Protein AF-A0A920ESG1-F1 (afdb_monomer)

Radius of gyration: 13.25 Å; Cα contacts (8 Å, |Δi|>4): 65; chains: 1; bounding box: 30×37×25 Å

Structure (mmCIF, N/CA/C/O backbone):
data_AF-A0A920ESG1-F1
#
_entry.id   AF-A0A920ESG1-F1
#
loop_
_atom_site.group_PDB
_atom_site.id
_atom_site.type_symbol
_atom_site.label_atom_id
_atom_site.label_alt_id
_atom_site.label_comp_id
_atom_site.label_asym_id
_atom_site.label_entity_id
_atom_site.label_seq_id
_atom_site.pdbx_PDB_ins_code
_atom_site.Cartn_x
_atom_site.Cartn_y
_atom_site.Cartn_z
_atom_site.occupancy
_atom_site.B_iso_or_equiv
_atom_site.auth_seq_id
_atom_site.auth_comp_id
_atom_site.auth_asym_id
_atom_site.auth_atom_id
_atom_site.pdbx_PDB_model_num
ATOM 1 N N . MET A 1 1 ? -18.878 10.938 4.740 1.00 38.44 1 MET A N 1
ATOM 2 C CA . MET A 1 1 ? -18.496 10.752 3.328 1.00 38.44 1 MET A CA 1
ATOM 3 C C . MET A 1 1 ? -17.698 9.459 3.247 1.00 38.44 1 MET A C 1
ATOM 5 O O . MET A 1 1 ? -16.516 9.464 3.566 1.00 38.44 1 MET A O 1
ATOM 9 N N . GLU A 1 2 ? -18.358 8.329 2.980 1.00 46.44 2 GLU A N 1
ATOM 10 C CA . GLU A 1 2 ? -17.631 7.088 2.695 1.00 46.44 2 GLU A CA 1
ATOM 11 C C . GLU A 1 2 ? -16.974 7.263 1.325 1.00 46.44 2 GLU A C 1
ATOM 13 O O . GLU A 1 2 ? -17.653 7.530 0.340 1.00 46.44 2 GLU A O 1
ATOM 18 N N . PHE A 1 3 ? -15.646 7.167 1.265 1.00 54.16 3 PHE A N 1
ATOM 19 C CA . PHE A 1 3 ? -14.856 7.355 0.038 1.00 54.16 3 PHE A CA 1
ATOM 20 C C . PHE A 1 3 ? -15.105 6.247 -1.015 1.00 54.16 3 PHE A C 1
ATOM 22 O O . PHE A 1 3 ? -14.485 6.234 -2.074 1.00 54.16 3 PHE A O 1
ATOM 29 N N . TYR A 1 4 ? -16.010 5.313 -0.712 1.00 62.94 4 TYR A N 1
ATOM 30 C CA . TYR A 1 4 ? -16.329 4.118 -1.475 1.00 62.94 4 TYR A CA 1
ATOM 31 C C . TYR A 1 4 ? -17.830 3.858 -1.340 1.00 62.94 4 TYR A C 1
ATOM 33 O O . TYR A 1 4 ? -18.336 3.793 -0.221 1.00 62.94 4 TYR A O 1
ATOM 41 N N . ASP A 1 5 ? -18.537 3.696 -2.457 1.00 63.59 5 ASP A N 1
ATOM 42 C CA . ASP A 1 5 ? -19.920 3.206 -2.440 1.00 63.59 5 ASP A CA 1
ATOM 43 C C . ASP A 1 5 ? -19.955 1.824 -1.751 1.00 63.59 5 ASP A C 1
ATOM 45 O O . ASP A 1 5 ? -19.029 1.019 -1.900 1.00 63.59 5 ASP A O 1
ATOM 49 N N . ALA A 1 6 ? -21.023 1.527 -1.009 1.00 65.06 6 ALA A N 1
ATOM 50 C CA . ALA A 1 6 ? -21.284 0.228 -0.391 1.00 65.06 6 ALA A CA 1
ATOM 51 C C . ALA A 1 6 ? -21.126 -0.946 -1.380 1.00 65.06 6 ALA A C 1
ATOM 53 O O . ALA A 1 6 ? -20.771 -2.058 -0.981 1.00 65.06 6 ALA A O 1
ATOM 54 N N . ASN A 1 7 ? -21.335 -0.697 -2.675 1.00 71.81 7 ASN A N 1
ATOM 55 C CA . ASN A 1 7 ? -21.105 -1.668 -3.742 1.00 71.81 7 ASN A CA 1
ATOM 56 C C . ASN A 1 7 ? -19.625 -2.042 -3.926 1.00 71.81 7 ASN A C 1
ATOM 58 O O . ASN A 1 7 ? -19.322 -3.192 -4.223 1.00 71.81 7 ASN A O 1
ATOM 62 N N . PHE A 1 8 ? -18.684 -1.125 -3.695 1.00 74.88 8 PHE A N 1
ATOM 63 C CA . PHE A 1 8 ? -17.257 -1.387 -3.890 1.00 74.88 8 PHE A CA 1
ATOM 64 C C . PHE A 1 8 ? -16.716 -2.415 -2.891 1.00 74.88 8 PHE A C 1
ATOM 66 O O . PHE A 1 8 ? -16.098 -3.402 -3.284 1.00 74.88 8 PHE A O 1
ATOM 73 N N . LYS A 1 9 ? -17.025 -2.236 -1.598 1.00 69.44 9 LYS A N 1
ATOM 74 C CA . LYS A 1 9 ? -16.651 -3.196 -0.544 1.00 69.44 9 LYS A CA 1
ATOM 75 C C . LYS A 1 9 ? -17.270 -4.579 -0.803 1.00 69.44 9 LYS A C 1
ATOM 77 O O . LYS A 1 9 ? -16.611 -5.597 -0.588 1.00 69.44 9 LYS A O 1
ATOM 82 N N . LYS A 1 10 ? -18.511 -4.623 -1.306 1.00 73.75 10 LYS A N 1
ATOM 83 C CA . LYS A 1 10 ? -19.180 -5.875 -1.699 1.00 73.75 10 LYS A CA 1
ATOM 84 C C . LYS A 1 10 ? -18.493 -6.538 -2.891 1.00 73.75 10 LYS A C 1
ATOM 86 O O . LYS A 1 10 ? -18.207 -7.724 -2.817 1.00 73.75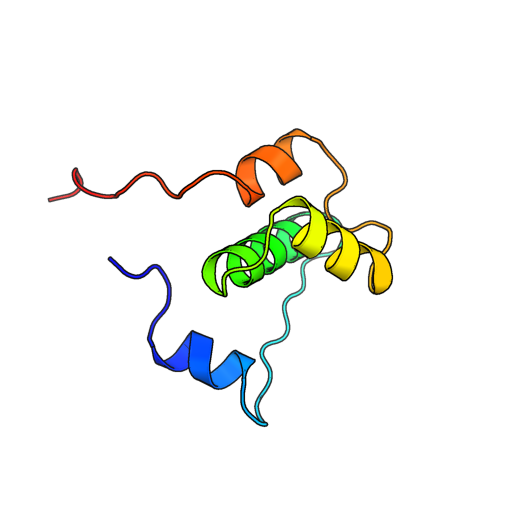 10 LYS A O 1
ATOM 91 N N . ASN A 1 11 ? -18.153 -5.789 -3.937 1.00 77.31 11 ASN A N 1
ATOM 92 C CA . ASN A 1 11 ? -17.465 -6.337 -5.109 1.00 77.31 11 ASN A CA 1
ATOM 93 C C . ASN A 1 11 ? -16.099 -6.927 -4.726 1.00 77.31 11 ASN A C 1
ATOM 95 O O . ASN A 1 11 ? -15.771 -8.036 -5.124 1.00 77.31 11 ASN A O 1
ATOM 99 N N . CYS A 1 12 ? -15.336 -6.270 -3.847 1.00 73.94 12 CYS A N 1
ATOM 100 C CA . CYS A 1 12 ? -14.064 -6.818 -3.363 1.00 73.94 12 CYS A CA 1
ATOM 101 C C . CYS A 1 12 ? -14.189 -8.129 -2.560 1.00 73.94 12 CYS A C 1
ATOM 103 O O . CYS A 1 12 ? -13.182 -8.804 -2.367 1.00 73.94 12 CYS A O 1
ATOM 105 N N . THR A 1 13 ? -15.382 -8.481 -2.073 1.00 71.38 13 THR A N 1
ATOM 106 C CA . THR A 1 13 ? -15.624 -9.657 -1.216 1.00 71.38 13 THR A CA 1
ATOM 107 C C . THR A 1 13 ? -16.544 -10.704 -1.858 1.00 71.38 13 THR A C 1
ATOM 109 O O . THR A 1 13 ? -16.878 -11.703 -1.224 1.00 71.38 13 THR A O 1
ATOM 112 N N . GLN A 1 14 ? -16.942 -10.506 -3.119 1.00 78.31 14 GLN A N 1
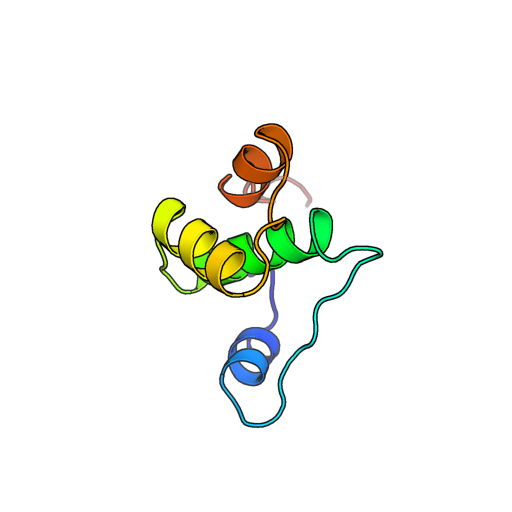ATOM 113 C CA . GLN A 1 14 ? -17.788 -11.418 -3.894 1.00 78.31 14 GLN A CA 1
ATOM 114 C C . GLN A 1 14 ? -17.029 -12.014 -5.092 1.00 78.31 14 GLN A C 1
ATOM 116 O O . GLN A 1 14 ? -15.846 -11.764 -5.298 1.00 78.31 14 GLN A O 1
ATOM 121 N N . TRP A 1 15 ? -17.723 -12.823 -5.898 1.00 70.31 15 TRP A N 1
ATOM 122 C CA . TRP A 1 15 ? -17.165 -13.517 -7.066 1.00 70.31 15 TRP A CA 1
ATOM 123 C C . TRP A 1 15 ? -16.628 -12.583 -8.161 1.00 70.31 15 TRP A C 1
ATOM 125 O O . TRP A 1 15 ? -15.747 -12.970 -8.925 1.00 70.31 15 TRP A O 1
ATOM 135 N N . TRP A 1 16 ? -17.144 -11.356 -8.239 1.00 72.75 16 TRP A N 1
ATOM 136 C CA . TRP A 1 16 ? -16.695 -10.343 -9.189 1.00 72.75 16 TRP A CA 1
ATOM 137 C C . TRP A 1 16 ? -15.623 -9.468 -8.543 1.00 72.75 16 TRP A C 1
ATOM 139 O O . TRP A 1 16 ? -15.936 -8.494 -7.869 1.00 72.75 16 TRP A O 1
ATOM 149 N N . GLY A 1 17 ? -14.355 -9.825 -8.743 1.00 79.44 17 GLY A N 1
ATOM 150 C CA . GLY A 1 17 ? -13.224 -9.079 -8.194 1.00 79.44 17 GLY A CA 1
ATOM 151 C C . GLY A 1 17 ? -12.979 -7.730 -8.881 1.00 79.44 17 GLY A C 1
ATOM 152 O O . GLY A 1 17 ? -13.340 -7.513 -10.037 1.00 79.44 17 GLY A O 1
ATOM 153 N N . VAL A 1 18 ? -12.300 -6.828 -8.171 1.00 85.12 18 VAL A N 1
ATOM 154 C CA . VAL A 1 18 ? -11.779 -5.565 -8.715 1.00 85.12 18 VAL A CA 1
ATOM 155 C C . VAL A 1 18 ? -10.275 -5.710 -8.931 1.00 85.12 18 VAL A C 1
ATOM 157 O O . VAL A 1 18 ? -9.549 -6.078 -8.008 1.00 85.12 18 VAL A O 1
ATOM 160 N N . ILE A 1 19 ? -9.799 -5.400 -10.138 1.00 87.19 19 ILE A N 1
ATOM 161 C CA . ILE A 1 19 ? -8.366 -5.382 -10.452 1.00 87.19 19 ILE A CA 1
ATOM 162 C C . ILE A 1 19 ? -7.845 -3.955 -10.316 1.00 87.19 19 ILE A C 1
ATOM 164 O O . ILE A 1 19 ? -8.398 -3.020 -10.892 1.00 87.19 19 ILE A O 1
ATOM 168 N N . PHE A 1 20 ? -6.738 -3.803 -9.595 1.00 88.12 20 PHE A N 1
ATOM 169 C CA . PHE A 1 20 ? -6.009 -2.547 -9.499 1.00 88.12 20 PHE A CA 1
ATOM 1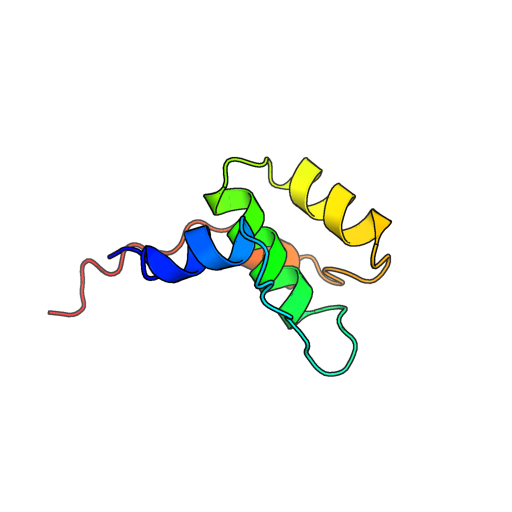70 C C . PHE A 1 20 ? -4.683 -2.686 -10.229 1.00 88.12 20 PHE A C 1
ATOM 172 O O . PHE A 1 20 ? -3.867 -3.545 -9.896 1.00 88.12 20 PHE A O 1
ATOM 179 N N . ASN A 1 21 ? -4.433 -1.802 -11.187 1.00 90.38 21 ASN A N 1
ATOM 180 C CA . ASN A 1 21 ? -3.155 -1.729 -11.875 1.00 90.38 21 ASN A CA 1
ATOM 181 C C . ASN A 1 21 ? -2.657 -0.285 -11.958 1.00 90.38 21 ASN A C 1
ATOM 183 O O . ASN A 1 21 ? -3.398 0.683 -11.798 1.00 90.38 21 ASN A O 1
ATOM 187 N N . CYS A 1 22 ? -1.356 -0.151 -12.167 1.00 90.00 22 CYS A N 1
ATOM 188 C CA . CYS A 1 22 ? -0.743 1.085 -12.619 1.00 90.00 22 CYS A CA 1
ATOM 189 C C . CYS A 1 22 ? 0.160 0.705 -13.793 1.00 90.0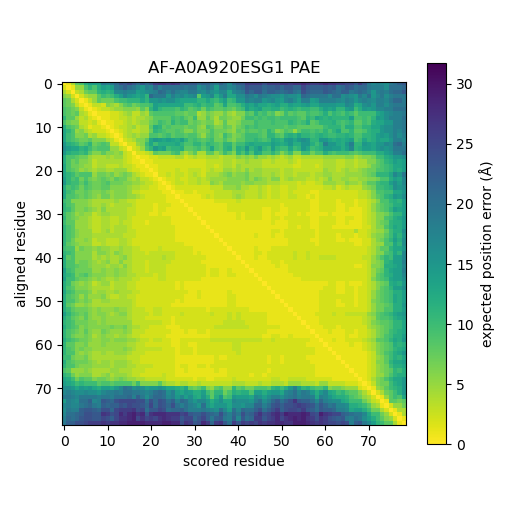0 22 CYS A C 1
ATOM 191 O O . CYS A 1 22 ? -0.238 -0.127 -14.604 1.00 90.00 22 CYS A O 1
ATOM 193 N N . MET A 1 23 ? 1.362 1.269 -13.885 1.00 91.44 23 MET A N 1
ATOM 194 C CA . MET A 1 23 ? 2.345 0.801 -14.860 1.00 91.44 23 MET A CA 1
ATOM 195 C C . MET A 1 23 ? 3.089 -0.442 -14.345 1.00 91.44 23 MET A C 1
ATOM 197 O O . MET A 1 23 ? 3.055 -1.481 -14.986 1.00 91.44 23 MET A O 1
ATOM 201 N N . GLY A 1 24 ? 3.705 -0.365 -13.157 1.00 89.06 24 GLY A N 1
ATOM 202 C CA . GLY A 1 24 ? 4.513 -1.461 -12.592 1.00 89.06 24 GLY A CA 1
ATOM 203 C C . GLY A 1 24 ? 3.896 -2.199 -11.399 1.00 89.06 24 GLY A C 1
ATOM 204 O O . GLY A 1 24 ? 4.488 -3.149 -10.899 1.00 89.06 24 GLY A O 1
ATOM 205 N N . GLY A 1 25 ? 2.747 -1.758 -10.886 1.00 89.50 25 GLY A N 1
ATOM 206 C CA . GLY A 1 25 ? 2.120 -2.326 -9.683 1.00 89.50 25 GLY A CA 1
ATOM 207 C C . GLY A 1 25 ? 2.884 -2.090 -8.371 1.00 89.50 25 GLY A C 1
ATOM 208 O O . GLY A 1 25 ? 2.489 -2.636 -7.350 1.00 89.50 25 GLY A O 1
ATOM 209 N N . CYS A 1 26 ? 3.956 -1.294 -8.384 1.00 94.88 26 CYS A N 1
ATOM 210 C CA . CYS A 1 26 ? 4.817 -1.078 -7.220 1.00 94.88 26 CYS A CA 1
ATOM 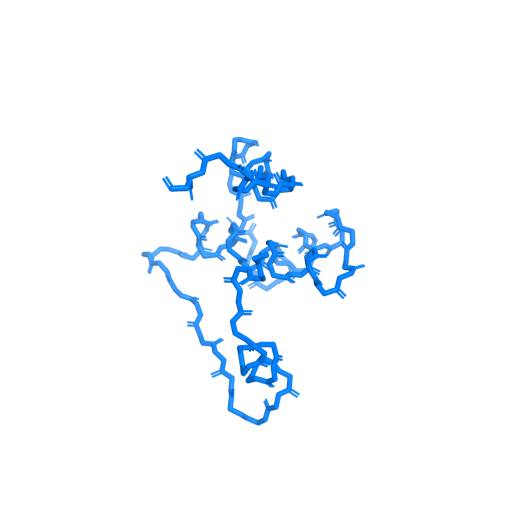211 C C . CYS A 1 26 ? 4.383 0.150 -6.389 1.00 94.88 26 CYS A C 1
ATOM 213 O O . CYS A 1 26 ? 4.235 0.048 -5.183 1.00 94.88 26 CYS A O 1
ATOM 215 N N . GLY A 1 27 ? 4.038 1.282 -7.016 1.00 95.25 27 GLY A N 1
ATOM 216 C CA . GLY A 1 27 ? 3.587 2.489 -6.298 1.00 95.25 27 GLY A CA 1
ATOM 217 C C . GLY A 1 27 ? 2.067 2.586 -6.083 1.00 95.25 27 GLY A C 1
ATOM 218 O O . GLY A 1 27 ? 1.493 1.965 -5.192 1.00 95.25 27 GLY A O 1
ATOM 219 N N . ARG A 1 28 ? 1.396 3.388 -6.927 1.00 95.62 28 ARG A N 1
ATOM 220 C CA . ARG A 1 28 ? -0.014 3.826 -6.769 1.00 95.62 28 ARG A CA 1
ATOM 221 C C . ARG A 1 28 ? -1.013 2.703 -6.473 1.00 95.62 28 ARG A C 1
ATOM 223 O O . ARG A 1 28 ? -1.854 2.863 -5.600 1.00 95.62 28 ARG A O 1
ATOM 230 N N . SER A 1 29 ? -0.925 1.573 -7.173 1.00 95.25 29 SER A N 1
ATOM 231 C CA . SER A 1 29 ? -1.835 0.443 -6.939 1.00 95.25 29 SER A CA 1
ATOM 232 C C . SER A 1 29 ? -1.649 -0.155 -5.550 1.00 95.25 29 SER A C 1
ATOM 234 O O . SER A 1 29 ? -2.639 -0.407 -4.876 1.00 95.25 29 SER A O 1
ATOM 236 N N . GLY A 1 30 ? -0.400 -0.304 -5.095 1.00 95.19 30 GLY A N 1
ATOM 237 C CA . GLY A 1 30 ? -0.093 -0.745 -3.736 1.00 95.19 30 GLY A CA 1
ATOM 238 C C . GLY A 1 30 ? -0.599 0.246 -2.690 1.00 95.19 30 GLY A C 1
ATOM 239 O O . GLY A 1 30 ? -1.217 -0.169 -1.717 1.00 95.19 30 GLY A O 1
ATOM 240 N N . MET A 1 31 ? -0.431 1.552 -2.930 1.00 95.75 31 MET A N 1
ATOM 241 C CA . MET A 1 31 ? -0.954 2.599 -2.040 1.00 95.75 31 MET A CA 1
ATOM 242 C C . MET A 1 31 ? -2.480 2.514 -1.883 1.00 95.75 31 MET A C 1
ATOM 244 O O . MET A 1 31 ? -2.988 2.552 -0.764 1.00 95.75 31 MET A O 1
ATOM 248 N N . PHE A 1 32 ? -3.211 2.366 -2.993 1.00 93.00 32 PHE A N 1
ATOM 249 C CA . PHE A 1 32 ? -4.669 2.218 -2.970 1.00 93.00 32 PHE A CA 1
ATOM 250 C C . PHE A 1 32 ? -5.114 0.922 -2.284 1.00 93.00 32 PHE A C 1
ATOM 252 O O . PHE A 1 32 ? -6.011 0.961 -1.443 1.00 93.00 32 PHE A O 1
ATOM 259 N N . LEU A 1 33 ? -4.478 -0.213 -2.594 1.00 93.12 33 LEU A N 1
ATOM 260 C CA . LEU A 1 33 ? -4.795 -1.488 -1.948 1.00 93.12 33 LEU A CA 1
ATOM 261 C C . LEU A 1 33 ? -4.523 -1.456 -0.445 1.00 93.12 33 LEU A C 1
ATOM 263 O O . LEU A 1 33 ? -5.353 -1.924 0.326 1.00 93.12 33 LEU A O 1
ATOM 267 N N . MET A 1 34 ? -3.386 -0.898 -0.018 1.00 94.38 34 MET A N 1
ATOM 268 C CA . MET A 1 34 ? -3.051 -0.788 1.404 1.00 94.38 34 MET A CA 1
ATOM 269 C C . MET A 1 34 ? -4.127 0.007 2.130 1.00 94.38 34 MET A C 1
ATOM 271 O O . MET A 1 34 ? -4.576 -0.395 3.202 1.00 94.38 34 MET A O 1
ATOM 275 N N . ARG A 1 35 ? -4.597 1.094 1.510 1.00 92.19 35 ARG A N 1
ATOM 276 C CA . ARG A 1 35 ? -5.677 1.882 2.078 1.00 92.19 35 ARG A CA 1
ATOM 277 C C . ARG A 1 35 ? -6.978 1.093 2.177 1.00 92.19 35 ARG A C 1
ATOM 279 O O . ARG A 1 35 ? -7.626 1.141 3.214 1.00 92.19 35 ARG A O 1
ATOM 286 N N . LEU A 1 36 ? -7.337 0.335 1.147 1.00 89.62 36 LEU A N 1
ATOM 287 C CA . LEU A 1 36 ? -8.517 -0.524 1.191 1.00 89.62 36 LEU A CA 1
ATOM 288 C C . LEU A 1 36 ? -8.433 -1.561 2.324 1.00 89.62 36 LEU A C 1
ATOM 290 O O . LEU A 1 36 ? -9.407 -1.741 3.048 1.00 89.62 36 LEU A O 1
ATOM 294 N N . LEU A 1 37 ? -7.272 -2.192 2.517 1.00 90.25 37 LEU A N 1
ATOM 295 C CA . LEU A 1 37 ? -7.047 -3.155 3.601 1.00 90.25 37 LEU A CA 1
ATOM 296 C C . LEU A 1 37 ? -7.187 -2.504 4.986 1.00 90.25 37 LEU A C 1
ATOM 298 O O . LEU A 1 37 ? -7.840 -3.066 5.864 1.00 90.25 37 LEU A O 1
ATOM 302 N N . LEU A 1 38 ? -6.642 -1.298 5.170 1.00 91.88 38 LEU A N 1
ATOM 303 C CA . LEU A 1 38 ? -6.808 -0.510 6.398 1.00 91.88 38 LEU A CA 1
ATOM 304 C C . LEU A 1 38 ? -8.289 -0.210 6.687 1.00 91.88 38 LEU A C 1
ATOM 306 O O . LEU A 1 38 ? -8.746 -0.386 7.813 1.00 91.88 38 LEU A O 1
ATOM 310 N N . GLU A 1 39 ? -9.063 0.184 5.671 1.00 85.69 39 GLU A N 1
ATOM 311 C CA . GLU A 1 39 ? -10.512 0.422 5.802 1.00 85.69 39 GLU A CA 1
ATOM 312 C C . GLU A 1 39 ? -11.304 -0.875 6.073 1.00 85.69 39 GLU A C 1
ATOM 314 O O . GLU A 1 39 ? -12.402 -0.831 6.625 1.00 85.69 39 GLU A O 1
ATOM 319 N N . MET A 1 40 ? -10.749 -2.038 5.716 1.00 84.94 40 MET A N 1
ATOM 320 C CA . MET A 1 40 ? -11.268 -3.363 6.081 1.00 84.94 40 MET A CA 1
ATOM 321 C C . MET A 1 40 ? -10.829 -3.821 7.484 1.00 84.94 40 MET A C 1
ATOM 323 O O . MET A 1 40 ? -11.185 -4.921 7.899 1.00 84.94 40 MET A O 1
ATOM 327 N N . GLY A 1 41 ? -10.077 -2.998 8.223 1.00 89.19 41 GLY A N 1
ATOM 328 C CA . GLY A 1 41 ? -9.675 -3.259 9.607 1.00 89.19 41 GLY A CA 1
ATOM 329 C C . GLY A 1 41 ? -8.292 -3.890 9.784 1.00 89.19 41 GLY A C 1
ATOM 330 O O . GLY A 1 41 ? -7.957 -4.299 10.893 1.00 89.19 41 GLY A O 1
ATOM 331 N N . TRP A 1 42 ? -7.477 -3.975 8.730 1.00 93.38 42 TRP A N 1
ATOM 332 C CA . TRP A 1 42 ? -6.097 -4.457 8.845 1.00 93.38 42 TRP A CA 1
ATOM 333 C C . TRP A 1 42 ? -5.189 -3.411 9.503 1.00 93.38 42 TRP A C 1
ATOM 335 O O . TRP A 1 42 ? -5.419 -2.208 9.383 1.00 93.38 42 TRP A O 1
ATOM 345 N N . SER A 1 43 ? -4.114 -3.859 10.159 1.00 94.62 43 SER A N 1
ATOM 346 C CA . SER A 1 43 ? -3.025 -2.965 10.569 1.00 94.62 43 SER A CA 1
ATOM 347 C C . SER A 1 43 ? -2.206 -2.509 9.357 1.00 94.62 43 SER A C 1
ATOM 349 O O . SER A 1 43 ? -2.161 -3.186 8.330 1.00 94.62 43 SER A O 1
ATOM 351 N N . SER A 1 44 ? -1.525 -1.369 9.481 1.00 93.94 44 SER A N 1
ATOM 352 C CA . SER A 1 44 ? -0.619 -0.850 8.445 1.00 93.94 44 SER A CA 1
ATOM 353 C C . SER A 1 44 ? 0.477 -1.865 8.100 1.00 93.94 44 SER A C 1
ATOM 355 O O . SER A 1 44 ? 0.731 -2.151 6.931 1.00 93.94 44 SER A O 1
ATOM 357 N N . GLU A 1 45 ? 1.088 -2.461 9.120 1.00 95.44 45 GLU A N 1
ATOM 358 C CA . GLU A 1 45 ? 2.178 -3.423 8.978 1.00 95.44 45 GLU A CA 1
ATOM 359 C C . GLU A 1 45 ? 1.683 -4.702 8.299 1.00 95.44 45 GLU A C 1
ATOM 361 O O . GLU A 1 45 ? 2.279 -5.129 7.312 1.00 95.44 45 GLU A O 1
ATOM 366 N N . GLY A 1 46 ? 0.549 -5.249 8.754 1.00 96.88 46 GLY A N 1
ATOM 367 C CA . GLY A 1 46 ? -0.035 -6.462 8.180 1.00 96.88 46 GLY A CA 1
ATOM 368 C C . GLY A 1 46 ? -0.536 -6.258 6.749 1.00 96.88 46 GLY A C 1
ATOM 369 O O . GLY A 1 46 ? -0.370 -7.134 5.903 1.00 96.88 46 GLY A O 1
ATOM 370 N N . ALA A 1 47 ? -1.096 -5.086 6.436 1.00 96.44 47 ALA A N 1
ATOM 371 C CA . ALA A 1 47 ? -1.494 -4.746 5.073 1.00 96.44 47 ALA A CA 1
ATOM 372 C C . ALA A 1 47 ? -0.281 -4.671 4.133 1.00 96.44 47 ALA A C 1
ATOM 374 O O . ALA A 1 47 ? -0.317 -5.221 3.033 1.00 96.44 47 ALA A O 1
ATOM 375 N N . LEU A 1 48 ? 0.806 -4.020 4.561 1.00 96.50 48 LEU A N 1
ATOM 376 C CA . LEU A 1 48 ? 2.023 -3.913 3.758 1.00 96.50 48 LEU A CA 1
ATOM 377 C C . LEU A 1 48 ? 2.705 -5.273 3.561 1.00 96.50 48 LEU A C 1
ATOM 379 O O . LEU A 1 48 ? 3.119 -5.586 2.445 1.00 96.50 48 LEU A O 1
ATOM 383 N N . GLU A 1 49 ? 2.808 -6.075 4.621 1.00 97.62 49 GLU A N 1
ATOM 384 C CA . GLU A 1 49 ? 3.337 -7.439 4.560 1.00 97.62 49 GLU A CA 1
ATOM 385 C C . GLU A 1 49 ? 2.553 -8.277 3.548 1.00 97.62 49 GLU A C 1
ATOM 387 O O . GLU A 1 49 ? 3.139 -8.829 2.615 1.00 97.62 49 GLU A O 1
ATOM 392 N N . ARG A 1 50 ? 1.218 -8.264 3.647 1.00 96.12 50 ARG A N 1
ATOM 393 C CA . ARG A 1 50 ? 0.344 -8.998 2.731 1.00 96.12 50 ARG A CA 1
ATOM 394 C C . ARG A 1 50 ? 0.505 -8.558 1.278 1.00 96.12 50 ARG A C 1
ATOM 396 O O . ARG A 1 50 ? 0.482 -9.389 0.372 1.00 96.12 50 ARG A O 1
ATOM 403 N N . LEU A 1 51 ? 0.671 -7.259 1.029 1.00 95.25 51 LEU A N 1
ATOM 404 C CA . LEU A 1 51 ? 0.916 -6.760 -0.324 1.00 95.25 51 LEU A CA 1
ATOM 405 C C . LEU A 1 51 ? 2.259 -7.228 -0.870 1.00 95.25 51 LEU A C 1
ATOM 407 O O . LEU A 1 51 ? 2.334 -7.623 -2.033 1.00 95.25 51 LEU A O 1
ATOM 411 N N . ARG A 1 52 ? 3.307 -7.197 -0.044 1.00 97.19 52 ARG A N 1
ATOM 412 C CA . ARG A 1 52 ? 4.659 -7.582 -0.456 1.00 97.19 52 ARG A CA 1
ATOM 413 C C . ARG A 1 52 ? 4.835 -9.085 -0.630 1.00 97.19 52 ARG A C 1
ATOM 415 O O . ARG A 1 52 ? 5.661 -9.484 -1.443 1.00 97.19 52 ARG A O 1
ATOM 422 N N . G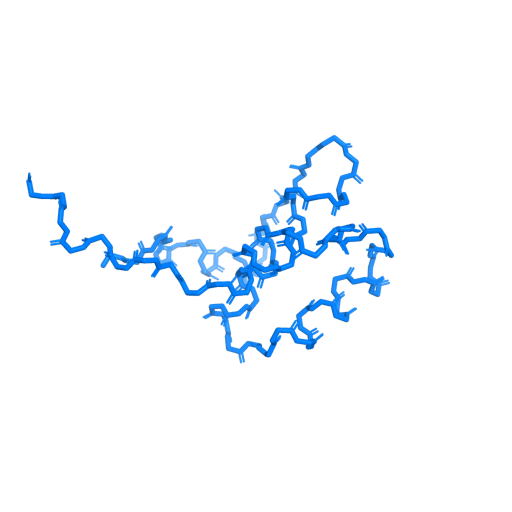LU A 1 53 ? 4.016 -9.895 0.032 1.00 97.38 53 GLU A N 1
ATOM 423 C CA . GLU A 1 53 ? 3.931 -11.337 -0.214 1.00 97.38 53 GLU A CA 1
ATOM 424 C C . GLU A 1 53 ? 3.569 -11.643 -1.680 1.00 97.38 53 GLU A C 1
ATOM 426 O O . GLU A 1 53 ? 4.199 -12.483 -2.316 1.00 97.38 53 GLU A O 1
ATOM 431 N N . PHE A 1 54 ? 2.604 -10.916 -2.256 1.00 93.25 54 PHE A N 1
ATOM 432 C CA . PHE A 1 54 ? 2.204 -11.089 -3.660 1.00 93.25 54 PHE A CA 1
ATOM 433 C C . PHE A 1 54 ? 3.001 -10.235 -4.642 1.00 93.25 54 PHE A C 1
ATOM 435 O O . PHE A 1 54 ? 3.214 -10.617 -5.795 1.00 93.25 54 PHE A O 1
ATOM 442 N N . ARG A 1 55 ? 3.400 -9.038 -4.215 1.00 95.19 55 ARG A N 1
ATOM 443 C CA . ARG A 1 55 ? 4.124 -8.077 -5.037 1.00 95.19 55 ARG A CA 1
ATOM 444 C C . ARG A 1 55 ? 5.260 -7.474 -4.214 1.00 95.19 55 ARG A C 1
ATOM 446 O O . ARG A 1 55 ? 5.065 -6.418 -3.621 1.00 95.19 55 ARG A O 1
ATOM 453 N N . PRO A 1 56 ? 6.467 -8.069 -4.231 1.00 95.94 56 PRO A N 1
ATOM 454 C CA . PRO A 1 56 ? 7.581 -7.635 -3.381 1.00 95.94 56 PRO A CA 1
ATOM 455 C C . PRO A 1 56 ? 7.950 -6.149 -3.498 1.00 95.94 56 PRO A C 1
ATOM 457 O O . PRO A 1 56 ? 8.413 -5.553 -2.531 1.00 95.94 56 PRO A O 1
ATOM 460 N N . CYS A 1 57 ? 7.703 -5.533 -4.660 1.00 95.38 57 CYS A N 1
ATOM 461 C CA . CYS A 1 57 ? 7.934 -4.105 -4.889 1.00 95.38 57 CYS A CA 1
ATOM 462 C C . CYS A 1 57 ? 6.795 -3.183 -4.410 1.00 95.38 57 CYS A C 1
ATOM 464 O O . CYS A 1 57 ? 6.858 -1.985 -4.653 1.00 95.38 57 CYS A O 1
ATOM 466 N N . ALA A 1 58 ? 5.720 -3.695 -3.806 1.00 96.50 58 ALA A N 1
ATOM 467 C CA . ALA A 1 58 ? 4.599 -2.863 -3.386 1.00 96.50 58 ALA A CA 1
ATOM 468 C C . ALA A 1 58 ? 5.033 -1.846 -2.317 1.00 96.50 58 ALA A C 1
ATOM 470 O O . ALA A 1 58 ? 5.607 -2.214 -1.288 1.00 96.50 58 ALA A O 1
ATOM 471 N N . ILE A 1 59 ? 4.691 -0.580 -2.569 1.00 96.44 59 ILE A N 1
ATOM 472 C CA . ILE A 1 59 ? 5.004 0.603 -1.768 1.00 96.44 59 ILE A CA 1
ATOM 473 C C . ILE A 1 59 ? 6.520 0.730 -1.589 1.00 96.44 59 ILE A C 1
ATOM 475 O O . ILE A 1 59 ? 7.119 0.201 -0.657 1.00 96.44 59 ILE A O 1
ATOM 479 N N . GLU A 1 60 ? 7.140 1.428 -2.531 1.00 95.62 60 GLU A N 1
ATOM 480 C CA . GLU A 1 60 ? 8.591 1.515 -2.716 1.00 95.62 60 GLU A CA 1
ATOM 481 C C . GLU A 1 60 ? 9.235 2.582 -1.832 1.00 95.62 60 GLU A C 1
ATOM 483 O O . GLU A 1 60 ? 10.421 2.491 -1.525 1.00 95.62 60 GLU A O 1
ATOM 488 N N . THR A 1 61 ? 8.472 3.602 -1.426 1.00 96.56 61 THR A N 1
ATOM 489 C CA . THR A 1 61 ? 9.010 4.739 -0.671 1.00 96.56 61 THR A CA 1
ATOM 490 C C . THR A 1 61 ? 8.235 5.009 0.612 1.00 96.56 61 THR A C 1
ATOM 492 O O . THR A 1 61 ? 7.034 4.745 0.717 1.00 96.56 61 THR A O 1
ATOM 495 N N . GLU A 1 62 ? 8.910 5.616 1.587 1.00 95.38 62 GLU A N 1
ATOM 496 C CA . GLU A 1 62 ? 8.280 6.022 2.845 1.00 95.38 62 GLU A CA 1
ATOM 497 C C . GLU A 1 62 ? 7.175 7.065 2.638 1.00 95.38 62 GLU A C 1
ATOM 499 O O . GLU A 1 62 ? 6.175 7.047 3.351 1.00 95.38 62 GLU A O 1
ATOM 504 N N . GLN A 1 63 ? 7.278 7.933 1.625 1.00 96.12 63 GLN A N 1
ATOM 505 C CA . GLN A 1 63 ? 6.201 8.876 1.299 1.00 96.12 63 GLN A CA 1
ATOM 506 C C . GLN A 1 63 ? 4.941 8.145 0.823 1.00 96.12 63 GLN A C 1
ATOM 508 O O . GLN A 1 63 ? 3.833 8.518 1.206 1.00 96.12 63 GLN A O 1
ATOM 513 N N . GLN A 1 64 ? 5.097 7.085 0.023 1.00 96.12 64 GLN A N 1
ATOM 514 C CA . GLN A 1 64 ? 3.973 6.258 -0.417 1.00 96.12 64 GLN A CA 1
ATOM 515 C C . GLN A 1 64 ? 3.324 5.546 0.772 1.00 96.12 64 GLN A C 1
ATOM 517 O O . GLN A 1 64 ? 2.098 5.550 0.891 1.00 96.12 64 GLN A O 1
ATOM 522 N N . LYS A 1 65 ? 4.142 4.983 1.670 1.00 95.19 65 LYS A N 1
ATOM 523 C CA . LYS A 1 65 ? 3.676 4.310 2.887 1.00 95.19 65 LYS A CA 1
ATOM 524 C C . LYS A 1 65 ? 2.940 5.274 3.814 1.00 95.19 65 LYS A C 1
ATOM 526 O O . LYS A 1 65 ? 1.827 4.975 4.228 1.00 95.19 65 LYS A O 1
ATOM 531 N N . SER A 1 66 ? 3.533 6.436 4.080 1.00 94.88 66 SER A N 1
ATOM 532 C CA . SER A 1 66 ? 2.959 7.501 4.909 1.00 94.88 66 SER A CA 1
ATOM 533 C C . SER A 1 66 ? 1.617 7.982 4.362 1.00 94.88 66 SER A C 1
ATOM 535 O O . SER A 1 66 ? 0.638 8.090 5.098 1.00 94.88 66 SER A O 1
ATOM 537 N N . TRP A 1 67 ? 1.523 8.192 3.046 1.00 93.69 67 TRP A N 1
ATOM 538 C CA . TRP A 1 67 ? 0.254 8.553 2.424 1.00 93.69 67 TRP A CA 1
ATOM 539 C C . TRP A 1 67 ? -0.785 7.434 2.567 1.00 93.69 67 TRP A C 1
ATOM 541 O O . TRP A 1 67 ? -1.919 7.697 2.966 1.00 93.69 67 TRP A O 1
ATOM 551 N N . ALA A 1 68 ? -0.404 6.185 2.289 1.00 94.19 68 ALA A N 1
ATOM 552 C CA . ALA A 1 68 ? -1.321 5.048 2.322 1.00 94.19 68 ALA A CA 1
ATOM 553 C C . ALA A 1 68 ? -1.845 4.743 3.736 1.00 94.19 68 ALA A C 1
ATOM 555 O O . ALA A 1 68 ? -3.006 4.360 3.876 1.00 94.19 68 ALA A O 1
ATOM 556 N N . SER A 1 69 ? -1.025 4.954 4.770 1.00 93.50 69 SER A N 1
ATOM 557 C CA . SER A 1 69 ? -1.396 4.762 6.178 1.00 93.50 69 SER A CA 1
ATOM 558 C C . SER A 1 69 ? -2.072 5.978 6.819 1.00 93.50 69 SER A C 1
ATOM 560 O O . SER A 1 69 ? -2.686 5.849 7.880 1.00 93.50 69 SER A O 1
ATOM 562 N N . SER A 1 70 ? -1.994 7.159 6.195 1.00 89.00 70 SER A N 1
ATOM 563 C CA . SER A 1 70 ? -2.644 8.367 6.708 1.00 89.00 70 SER A CA 1
ATOM 564 C C . SER A 1 70 ? -4.162 8.194 6.766 1.00 89.00 70 SER A C 1
ATOM 566 O O . SER A 1 70 ? -4.771 7.659 5.844 1.00 89.00 70 SER A O 1
ATOM 568 N N . LYS A 1 71 ? -4.829 8.681 7.818 1.00 71.31 71 LYS A N 1
ATOM 569 C CA . LYS A 1 71 ? -6.293 8.818 7.774 1.00 71.31 71 LYS A CA 1
ATOM 570 C C . LYS A 1 71 ? -6.646 9.882 6.740 1.00 71.31 71 LYS A C 1
ATOM 572 O O . LYS A 1 71 ? -5.982 10.911 6.656 1.00 71.31 71 LYS A O 1
ATOM 577 N N . ALA A 1 72 ? -7.697 9.644 5.960 1.00 60.47 72 ALA A N 1
ATOM 578 C CA . ALA A 1 72 ? -8.202 10.657 5.043 1.00 60.47 72 ALA A CA 1
ATOM 579 C C . ALA A 1 72 ? -8.608 11.843 5.910 1.00 60.47 72 ALA A C 1
ATOM 581 O O . ALA A 1 72 ? -9.355 11.664 6.877 1.00 60.47 72 ALA A O 1
ATOM 582 N N . ALA A 1 73 ? -8.087 13.028 5.595 1.00 52.66 73 ALA A N 1
ATOM 583 C CA . ALA A 1 73 ? -8.610 14.247 6.181 1.00 52.66 73 ALA A CA 1
ATOM 584 C C . ALA A 1 73 ? -10.120 14.233 5.944 1.00 52.66 73 ALA A C 1
ATOM 586 O O . ALA A 1 73 ? -10.569 14.019 4.813 1.00 52.66 73 ALA A O 1
ATOM 587 N N . LYS A 1 74 ? -10.912 14.375 7.010 1.00 45.75 74 LYS A N 1
ATOM 588 C CA . LYS A 1 74 ? -12.350 14.479 6.820 1.00 45.75 74 LYS A CA 1
ATOM 589 C C . LYS A 1 74 ? -12.596 15.706 5.940 1.00 45.75 74 LYS A C 1
ATOM 591 O O . LYS A 1 74 ? -12.169 16.806 6.284 1.00 45.75 74 LYS A O 1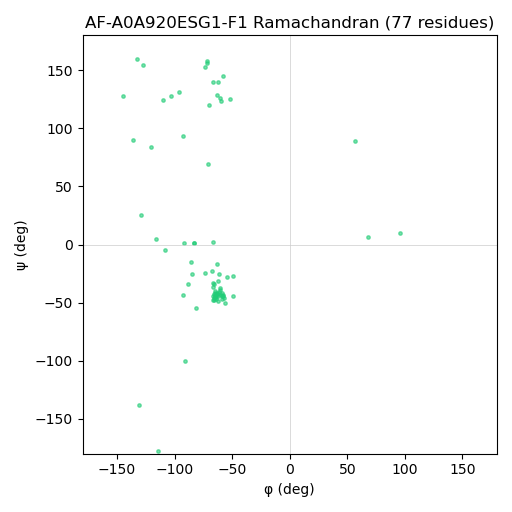
ATOM 596 N N . LEU A 1 75 ? -13.266 15.515 4.809 1.00 48.62 75 LEU A N 1
ATOM 597 C CA . LEU A 1 75 ? -13.802 16.603 3.996 1.00 48.62 75 LEU A CA 1
ATOM 598 C C . LEU A 1 75 ? -14.985 17.231 4.755 1.00 48.62 75 LEU A C 1
ATOM 600 O O . LEU A 1 75 ? -16.132 17.023 4.386 1.00 48.62 75 LEU A O 1
ATOM 604 N N . GLU A 1 76 ? -14.722 17.926 5.865 1.00 48.72 76 GLU A N 1
ATOM 605 C CA . GLU A 1 76 ? -15.739 18.711 6.591 1.00 48.72 76 GLU A CA 1
ATOM 606 C C . GLU A 1 76 ? -15.782 20.181 6.122 1.00 48.72 76 GLU A C 1
ATOM 608 O O . GLU A 1 76 ? -16.597 20.941 6.620 1.00 48.72 76 GLU A O 1
ATOM 613 N N . ASN A 1 77 ? -14.968 20.584 5.132 1.00 41.16 77 ASN A N 1
ATOM 614 C CA . ASN A 1 77 ? -14.833 21.991 4.709 1.00 41.16 77 ASN A CA 1
ATOM 615 C C . ASN A 1 77 ? -14.989 22.248 3.197 1.00 41.16 77 ASN A C 1
ATOM 617 O O . ASN A 1 77 ? -14.466 23.233 2.687 1.00 41.16 77 ASN A O 1
ATOM 621 N N . PHE A 1 78 ? -15.705 21.396 2.467 1.00 45.00 78 PHE A N 1
ATOM 622 C CA . PHE A 1 78 ? -16.194 21.761 1.133 1.00 45.00 78 PHE A CA 1
ATOM 623 C C . PHE A 1 78 ? -17.715 21.669 1.149 1.00 45.00 78 PHE A C 1
ATOM 625 O O . PHE A 1 78 ? -18.294 20.623 0.858 1.00 45.00 78 PHE A O 1
ATOM 632 N N . MET A 1 79 ? -18.307 22.766 1.620 1.00 39.09 79 MET A N 1
ATOM 633 C CA . MET A 1 79 ? -19.718 23.104 1.484 1.00 39.09 79 MET A CA 1
ATOM 634 C C . MET A 1 79 ? -19.913 23.845 0.163 1.00 39.09 79 MET A C 1
ATOM 636 O O . MET A 1 79 ? -19.034 24.682 -0.154 1.00 39.09 79 MET A O 1
#

Mean predicted aligned error: 7.0 Å

Secondary structure (DSSP, 8-state):
--SS-HHHHHHT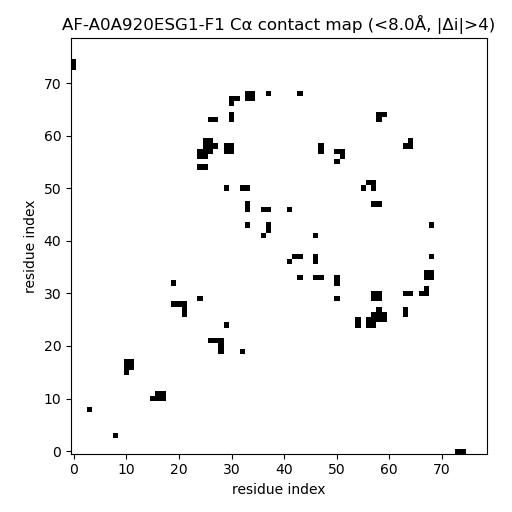TSSSPPP---SSSSSHHHHHHHHHHHHTT--HHHHHHHHHHH-TTSS-SHHHHHHHHSPPPP--S--

Solvent-accessible surface area (backbone atoms only — not comparable to full-atom values): 4831 Å² total; per-residue (Å²): 132,73,97,57,59,76,63,53,66,47,33,68,74,46,94,59,70,77,88,77,70,60,94,83,47,22,49,72,30,31,28,53,49,36,33,52,36,41,76,72,70,43,52,68,66,58,29,50,50,58,43,28,74,80,36,75,56,32,47,78,44,70,68,48,46,52,59,31,66,47,78,77,76,77,84,81,82,80,128

Sequence (79 aa):
MEFYDANFKKNCTQWWGVIFNCMGGCGRSGMFLMRLLLEMGWSSEGALERLREFRPCAIETEQQKSWASSKAAKLENFM

Nearest PDB structures (foldseek):
  5k23-assembly1_A  TM=8.649E-01  e=1.263E-01  Homo sapiens
  1xm2-assembly2_F  TM=8.528E-01  e=4.884E-01  Homo sapiens
  6wus-assembly1_B-2  TM=8.463E-01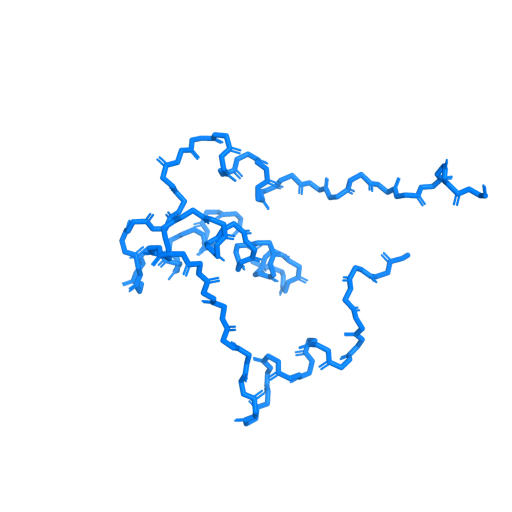  e=5.209E-01  Mus musculus
  6byf-assembly5_E  TM=7.705E-01  e=1.556E+00  Saccharomyces cerevisiae S288C

pLDDT: mean 82.88, std 17.07, range [38.44, 97.62]

Foldseek 3Di:
DPPDDPVQLVCCVDPNHDDFDDPQQQAPSLLVQLLVVVVVPDDLVRSNVVSCVVPVNHHVDPVSSCNSRDDPDPPPDDD